Protein AF-A0A8E7YXS9-F1 (afdb_monomer_lite)

Sequence (76 aa):
MVKDAESHAAEDKKRRETVEAKNQAESLIHSTEKSLKDYGDKVSEADRTAISDAIAALKSSTEATEADAEDIKAKT

Foldseek 3Di:
DVVVVVVVVVVVVQVVLLVVLLVVLVVVLVVLVVCCVVCVVVDDPVVSVVSVVLSVLLVCLNPDPPRGSVSSVVSD

pLDDT: mean 90.67, std 6.92, range [64.88, 97.0]

Radius of gyration: 16.62 Å; chains: 1; bounding box: 40×19×49 Å

Secondary structure (DSSP, 8-state):
-HHHHHHHHHHHHHHHHHHHHHHHHHHHHHHHHHHHHHHGGGS-HHHHHHHHHHHHHHHHHHH-TT--HHHHHHH-

Structure (mmCIF, N/CA/C/O backbone):
data_AF-A0A8E7YXS9-F1
#
_entry.id   AF-A0A8E7YXS9-F1
#
loop_
_atom_site.group_PDB
_atom_site.id
_atom_site.type_symbol
_atom_site.label_atom_id
_atom_site.label_alt_id
_atom_site.label_comp_id
_atom_site.label_asym_id
_atom_site.label_entity_id
_atom_site.label_seq_id
_atom_site.pdbx_PDB_ins_code
_atom_site.Cartn_x
_atom_site.Cartn_y
_atom_site.Cartn_z
_atom_site.occupancy
_atom_site.B_iso_or_equiv
_atom_site.auth_seq_id
_atom_site.auth_comp_id
_atom_site.auth_asym_id
_atom_site.auth_atom_id
_atom_site.pdbx_PDB_model_num
ATOM 1 N N . MET A 1 1 ? 21.389 -4.967 -30.437 1.00 64.88 1 MET A N 1
ATOM 2 C CA . MET A 1 1 ? 21.425 -3.498 -30.255 1.00 64.88 1 MET A CA 1
ATOM 3 C C . MET A 1 1 ? 20.031 -2.904 -30.054 1.00 64.88 1 MET A C 1
ATOM 5 O O . MET A 1 1 ? 19.764 -2.505 -28.935 1.00 64.88 1 MET A O 1
ATOM 9 N N . VAL A 1 2 ? 19.119 -2.876 -31.043 1.00 73.00 2 VAL A N 1
ATOM 10 C CA . VAL A 1 2 ? 17.750 -2.321 -30.833 1.00 73.00 2 VAL A CA 1
ATOM 11 C C . VAL A 1 2 ? 16.923 -3.165 -29.848 1.00 73.00 2 VAL A C 1
ATOM 13 O O . VAL A 1 2 ? 16.379 -2.629 -28.893 1.00 73.00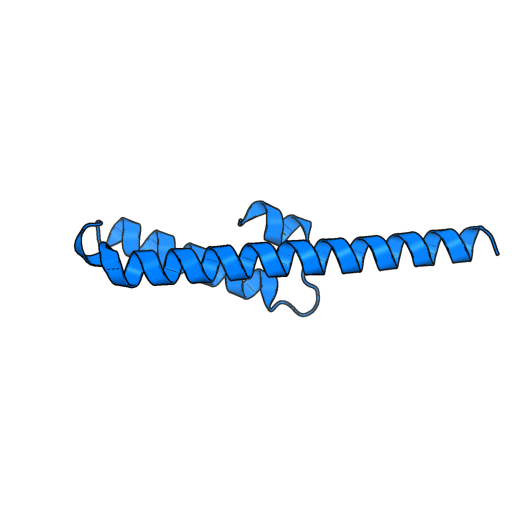 2 VAL A O 1
ATOM 16 N N . LYS A 1 3 ? 16.932 -4.494 -30.010 1.00 74.12 3 LYS A N 1
ATOM 17 C CA . LYS A 1 3 ? 16.230 -5.438 -29.120 1.00 74.12 3 LYS A CA 1
ATOM 18 C C . LYS A 1 3 ? 16.688 -5.378 -27.656 1.00 74.12 3 LYS A C 1
ATOM 20 O O . LYS A 1 3 ? 15.878 -5.532 -26.750 1.00 74.12 3 LYS A O 1
ATOM 25 N N . ASP A 1 4 ? 17.981 -5.144 -27.434 1.00 71.62 4 ASP A N 1
ATOM 26 C CA . ASP A 1 4 ? 18.553 -5.072 -26.084 1.00 71.62 4 ASP A CA 1
ATOM 27 C C . ASP A 1 4 ? 18.130 -3.764 -25.398 1.00 71.62 4 ASP A C 1
ATOM 29 O O . ASP A 1 4 ? 17.737 -3.768 -24.234 1.00 71.62 4 ASP A O 1
ATOM 33 N N . ALA A 1 5 ? 18.116 -2.652 -26.144 1.00 73.94 5 ALA A N 1
ATOM 34 C CA . ALA A 1 5 ? 17.642 -1.361 -25.650 1.00 73.94 5 ALA A CA 1
ATOM 35 C C . ALA A 1 5 ? 16.144 -1.384 -25.291 1.00 73.94 5 ALA A C 1
ATOM 37 O O . ALA A 1 5 ? 15.750 -0.831 -24.267 1.00 73.94 5 ALA A O 1
ATOM 38 N N . GLU A 1 6 ? 15.316 -2.058 -26.095 1.00 76.81 6 GLU A N 1
ATOM 39 C CA . GLU A 1 6 ? 13.884 -2.236 -25.818 1.00 76.81 6 GLU A CA 1
ATOM 40 C C . GLU A 1 6 ? 13.637 -3.079 -24.558 1.00 76.81 6 GLU A C 1
ATOM 42 O O . GLU A 1 6 ? 12.774 -2.738 -23.749 1.00 76.81 6 GLU A O 1
ATOM 47 N N . SER A 1 7 ? 14.420 -4.146 -24.356 1.00 78.69 7 SER A N 1
ATOM 48 C CA . SER A 1 7 ? 14.307 -5.001 -23.169 1.00 78.69 7 SER A CA 1
ATOM 49 C C . SER A 1 7 ? 14.660 -4.250 -21.885 1.00 78.69 7 SER A C 1
ATOM 51 O O . SER A 1 7 ? 13.937 -4.358 -20.896 1.00 78.69 7 SER A O 1
ATOM 53 N N . HIS A 1 8 ? 15.735 -3.457 -21.898 1.00 82.62 8 HIS A N 1
ATOM 54 C CA . HIS A 1 8 ? 16.117 -2.645 -20.741 1.00 82.62 8 HIS A CA 1
ATOM 55 C C . HIS A 1 8 ? 15.090 -1.548 -20.445 1.00 82.62 8 HIS A C 1
ATOM 57 O O . HIS A 1 8 ? 14.702 -1.371 -19.294 1.00 82.62 8 HIS A O 1
ATOM 63 N N . ALA A 1 9 ? 14.563 -0.881 -21.477 1.00 87.44 9 ALA A N 1
ATOM 64 C CA . ALA A 1 9 ? 13.510 0.117 -21.303 1.00 87.44 9 ALA A CA 1
ATOM 65 C C . ALA A 1 9 ? 12.232 -0.478 -20.679 1.00 87.44 9 ALA A C 1
ATOM 67 O O . ALA A 1 9 ? 11.588 0.167 -19.848 1.00 87.44 9 ALA A O 1
ATOM 68 N N . ALA A 1 10 ? 11.863 -1.708 -21.053 1.00 86.19 10 ALA A N 1
ATOM 69 C CA . ALA A 1 10 ? 10.717 -2.404 -20.474 1.00 86.19 10 ALA A CA 1
ATOM 70 C C . ALA A 1 10 ? 10.953 -2.802 -19.005 1.00 86.19 10 ALA A C 1
ATOM 72 O O . ALA A 1 10 ? 10.059 -2.630 -18.175 1.00 86.19 10 ALA A O 1
ATOM 73 N N . GLU A 1 11 ? 12.149 -3.292 -18.668 1.00 86.81 11 GLU A N 1
ATOM 74 C CA . GLU A 1 11 ? 12.516 -3.654 -17.293 1.00 86.81 11 GLU A CA 1
ATOM 75 C C . GLU A 1 11 ? 12.559 -2.425 -16.371 1.00 86.81 11 GLU A C 1
ATOM 77 O O . GLU A 1 11 ? 12.004 -2.456 -15.270 1.00 86.81 11 GLU A O 1
ATOM 82 N N . ASP A 1 12 ? 13.138 -1.318 -16.842 1.00 89.12 12 ASP A N 1
ATOM 83 C CA . ASP A 1 12 ? 13.192 -0.052 -16.105 1.00 89.12 12 ASP A CA 1
ATOM 84 C C . ASP A 1 12 ? 11.793 0.522 -15.872 1.00 89.12 12 ASP A C 1
ATOM 86 O O . ASP A 1 12 ? 11.471 0.968 -14.766 1.00 89.12 12 ASP A O 1
ATOM 90 N N . LYS A 1 13 ? 10.927 0.459 -16.893 1.00 88.94 13 LYS A N 1
ATOM 91 C CA . LYS A 1 13 ? 9.524 0.860 -16.766 1.00 88.94 13 LYS A CA 1
ATOM 92 C C . LYS A 1 13 ? 8.806 0.010 -15.719 1.00 88.94 13 LYS A C 1
ATOM 94 O O . LYS A 1 13 ? 8.150 0.574 -14.847 1.00 88.94 13 LYS A O 1
ATOM 99 N N . LYS A 1 14 ? 8.978 -1.316 -15.754 1.00 88.25 14 LYS A N 1
ATOM 100 C CA . LYS A 1 14 ? 8.362 -2.222 -14.776 1.00 88.25 14 LYS A CA 1
ATOM 101 C C . LYS A 1 14 ? 8.848 -1.927 -13.356 1.00 88.25 14 LYS A C 1
ATOM 103 O O . LYS A 1 14 ? 8.028 -1.789 -12.454 1.00 88.25 14 LYS A O 1
ATOM 108 N N . ARG A 1 15 ? 10.161 -1.748 -13.151 1.00 89.06 15 ARG A N 1
ATOM 109 C CA . ARG A 1 15 ? 10.708 -1.362 -11.836 1.00 89.06 15 ARG A CA 1
ATOM 110 C C . ARG A 1 15 ? 10.113 -0.053 -11.338 1.00 89.06 15 ARG A C 1
ATOM 112 O O . ARG A 1 15 ? 9.722 0.030 -10.175 1.00 89.06 15 ARG A O 1
ATOM 119 N N . ARG A 1 16 ? 10.034 0.959 -12.203 1.00 91.94 16 ARG A N 1
ATOM 120 C CA . ARG A 1 16 ? 9.458 2.257 -11.849 1.00 91.94 16 ARG A CA 1
ATOM 121 C C . ARG A 1 16 ? 7.992 2.129 -11.443 1.00 91.94 16 ARG A 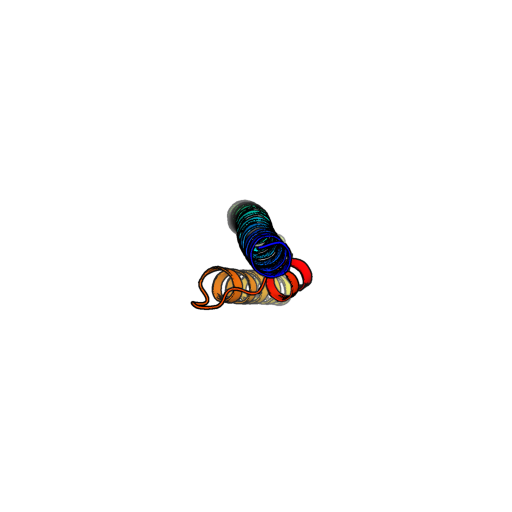C 1
ATOM 123 O O . ARG A 1 16 ? 7.613 2.671 -10.411 1.00 91.94 16 ARG A O 1
ATOM 130 N N . GLU A 1 17 ? 7.196 1.394 -12.211 1.00 92.94 17 GLU A N 1
ATOM 131 C CA . GLU A 1 17 ? 5.781 1.168 -11.908 1.00 92.94 17 GLU A CA 1
ATOM 132 C C . GLU A 1 17 ? 5.586 0.429 -10.580 1.00 92.94 17 GLU A C 1
ATOM 134 O O . GLU A 1 17 ? 4.708 0.809 -9.806 1.00 92.94 17 GLU A O 1
ATOM 139 N N . THR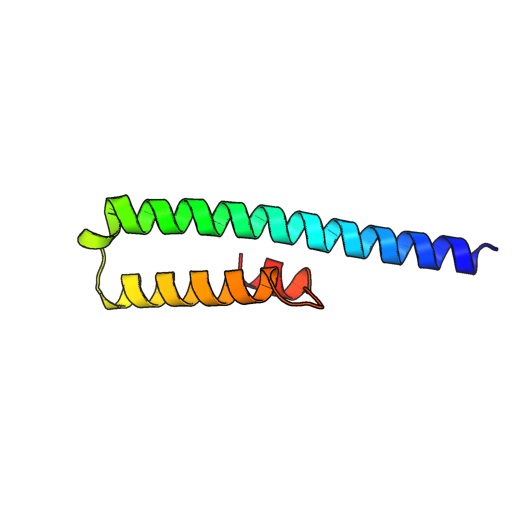 A 1 18 ? 6.421 -0.570 -10.278 1.00 92.19 18 THR A N 1
ATOM 140 C CA . THR A 1 18 ? 6.400 -1.254 -8.978 1.00 92.19 18 THR A CA 1
ATOM 141 C C . THR A 1 18 ? 6.739 -0.296 -7.839 1.00 92.19 18 THR A C 1
ATOM 143 O O . THR A 1 18 ? 6.050 -0.296 -6.823 1.00 92.19 18 THR A O 1
ATOM 146 N N . VAL A 1 19 ? 7.769 0.542 -7.986 1.00 93.38 19 VAL A N 1
ATOM 147 C CA . VAL A 1 19 ? 8.152 1.516 -6.948 1.00 93.38 19 VAL A CA 1
ATOM 148 C C . VAL A 1 19 ? 7.051 2.556 -6.726 1.00 93.38 19 VAL A C 1
ATOM 150 O O . VAL A 1 19 ? 6.711 2.850 -5.584 1.00 93.38 19 VAL A O 1
ATOM 153 N N . GLU A 1 20 ? 6.462 3.092 -7.796 1.00 94.19 20 GLU A N 1
ATOM 154 C CA . GLU A 1 20 ? 5.345 4.038 -7.696 1.00 94.19 20 GLU A CA 1
ATOM 155 C C . GLU A 1 20 ? 4.131 3.401 -7.002 1.00 94.19 20 GLU A C 1
ATOM 157 O O . GLU A 1 20 ? 3.565 4.014 -6.096 1.00 94.19 20 GLU A O 1
ATOM 162 N N . ALA A 1 21 ? 3.786 2.156 -7.352 1.00 95.00 21 ALA A N 1
ATOM 163 C CA . ALA A 1 21 ? 2.707 1.414 -6.703 1.00 95.00 21 ALA A CA 1
ATOM 164 C C . ALA A 1 21 ? 2.986 1.180 -5.208 1.00 95.00 21 ALA A C 1
ATOM 166 O O . ALA A 1 21 ? 2.111 1.420 -4.379 1.00 95.00 21 ALA A O 1
ATOM 167 N N . LYS A 1 22 ? 4.215 0.781 -4.843 1.00 94.50 22 LYS A N 1
ATOM 168 C CA . LYS A 1 22 ? 4.618 0.608 -3.436 1.00 94.50 22 LYS A CA 1
ATOM 169 C C . LYS A 1 22 ? 4.489 1.905 -2.643 1.00 94.50 22 LYS A C 1
ATOM 171 O O . LYS A 1 22 ? 3.872 1.899 -1.586 1.00 94.50 22 LYS A O 1
ATOM 176 N N . ASN A 1 23 ? 4.995 3.018 -3.171 1.00 94.69 23 ASN A N 1
ATOM 177 C CA . ASN A 1 23 ? 4.926 4.312 -2.487 1.00 94.69 23 ASN A CA 1
ATOM 178 C C . ASN A 1 23 ? 3.475 4.767 -2.255 1.00 94.69 23 ASN A C 1
ATOM 180 O O . ASN A 1 23 ? 3.146 5.307 -1.197 1.00 94.69 23 ASN A O 1
ATOM 184 N N . GLN A 1 24 ? 2.595 4.549 -3.239 1.00 95.56 24 GLN A N 1
ATOM 185 C CA . GLN A 1 24 ? 1.166 4.840 -3.102 1.00 95.56 24 GLN A CA 1
ATOM 186 C C . GLN A 1 24 ? 0.517 3.954 -2.034 1.00 95.56 24 GLN A C 1
AT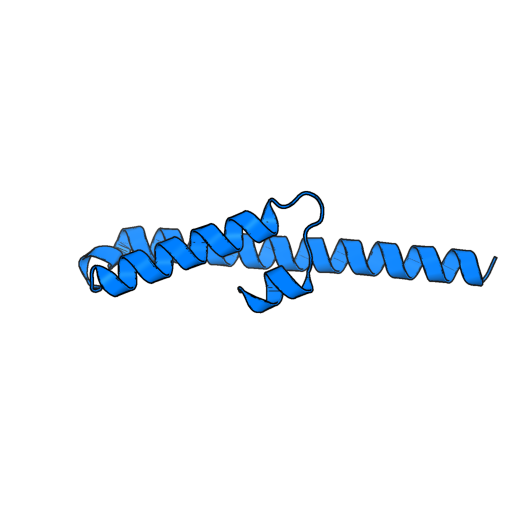OM 188 O O . GLN A 1 24 ? -0.178 4.465 -1.155 1.00 95.56 24 GLN A O 1
ATOM 193 N N . ALA A 1 25 ? 0.797 2.651 -2.068 1.00 95.44 25 ALA A N 1
ATOM 194 C CA . ALA A 1 25 ? 0.290 1.693 -1.097 1.00 95.44 25 ALA A CA 1
ATOM 195 C C . ALA A 1 25 ? 0.750 1.996 0.333 1.00 95.44 25 ALA A C 1
ATOM 197 O O . ALA A 1 25 ? -0.068 2.003 1.247 1.00 95.44 25 ALA A O 1
ATOM 198 N N . GLU A 1 26 ? 2.027 2.314 0.538 1.00 95.31 26 GLU A N 1
ATOM 199 C CA . GLU A 1 26 ? 2.569 2.686 1.850 1.00 95.31 26 GLU A CA 1
ATOM 200 C C . GLU A 1 26 ? 1.913 3.957 2.399 1.00 95.31 26 GLU A C 1
ATOM 202 O O . GLU A 1 26 ? 1.559 4.021 3.580 1.00 95.31 26 GLU A O 1
ATOM 207 N N . SER A 1 27 ? 1.690 4.958 1.541 1.00 96.50 27 SER A N 1
ATOM 208 C CA . SER A 1 27 ? 0.979 6.179 1.924 1.00 96.50 27 SER A CA 1
ATOM 209 C C . SER A 1 27 ? -0.466 5.886 2.343 1.00 96.50 27 SER A C 1
ATOM 211 O O . SER A 1 27 ? -0.929 6.383 3.378 1.00 96.50 27 SER A O 1
ATOM 213 N N . LEU A 1 28 ? -1.162 5.034 1.585 1.00 95.88 28 LEU A N 1
ATOM 214 C CA . LEU A 1 28 ? -2.531 4.625 1.880 1.00 95.88 28 LEU A CA 1
ATOM 215 C C . LEU A 1 28 ? -2.613 3.829 3.187 1.00 95.88 28 LEU A C 1
ATOM 217 O O . LEU A 1 28 ? -3.419 4.184 4.050 1.00 95.88 28 LEU A O 1
ATOM 221 N N . ILE A 1 29 ? -1.747 2.827 3.370 1.00 96.12 29 ILE A N 1
ATOM 222 C CA . ILE A 1 29 ? -1.632 2.039 4.606 1.00 96.12 29 ILE A CA 1
ATOM 223 C C . ILE A 1 29 ? -1.464 2.979 5.795 1.00 96.12 29 ILE A C 1
ATOM 225 O O . ILE A 1 29 ? -2.273 2.950 6.719 1.00 96.12 29 ILE A O 1
ATOM 229 N N . HIS A 1 30 ? -0.479 3.877 5.739 1.00 96.50 30 HIS A N 1
ATOM 230 C CA . HIS A 1 30 ? -0.187 4.777 6.847 1.00 96.50 30 HIS A CA 1
ATOM 231 C C . HIS A 1 30 ? -1.376 5.684 7.199 1.00 96.50 30 HIS A C 1
ATOM 233 O O . HIS A 1 30 ? -1.728 5.847 8.371 1.00 96.50 30 HIS A O 1
ATOM 239 N N . SER A 1 31 ? -2.024 6.275 6.189 1.00 96.88 31 SER A N 1
ATOM 240 C CA . SER A 1 31 ? -3.186 7.146 6.406 1.00 96.88 31 SER A CA 1
ATOM 241 C C . SER A 1 31 ? -4.398 6.390 6.969 1.00 96.88 31 SER A C 1
ATOM 243 O O . SER A 1 31 ? -5.131 6.928 7.807 1.00 96.88 31 SER A O 1
ATOM 245 N N . THR A 1 32 ? -4.575 5.128 6.574 1.00 95.50 32 THR A N 1
ATOM 246 C CA . THR A 1 32 ? -5.678 4.274 7.028 1.00 95.50 32 THR A CA 1
ATOM 247 C C . THR A 1 32 ? -5.429 3.755 8.441 1.00 95.50 32 THR A C 1
ATOM 249 O O . THR A 1 32 ? -6.321 3.844 9.280 1.00 95.50 32 THR A O 1
ATOM 252 N N . GLU A 1 33 ? -4.207 3.316 8.759 1.00 95.75 33 GLU A N 1
ATOM 253 C CA . GLU A 1 33 ? -3.793 2.943 10.121 1.00 95.75 33 GLU A CA 1
ATOM 254 C C . GLU A 1 33 ? -3.989 4.106 11.099 1.00 95.75 33 GLU A C 1
ATOM 256 O O . GLU A 1 33 ? -4.532 3.931 12.192 1.00 95.75 33 GLU A O 1
ATOM 261 N N . LYS A 1 34 ? -3.600 5.321 10.692 1.00 97.00 34 LYS A N 1
ATOM 262 C CA . LYS A 1 34 ? -3.835 6.527 11.488 1.00 97.00 34 LYS A CA 1
ATOM 263 C C . LYS A 1 34 ? -5.329 6.778 11.698 1.00 97.00 34 LYS A C 1
ATOM 265 O O . LYS A 1 34 ? -5.753 7.034 12.820 1.00 97.00 34 LYS A O 1
ATOM 270 N N . SER A 1 35 ? -6.133 6.653 10.645 1.00 95.06 35 SER A N 1
ATOM 271 C CA . SER A 1 35 ? -7.586 6.836 10.730 1.00 95.06 35 SER A CA 1
ATOM 272 C C . SER A 1 35 ? -8.250 5.786 11.629 1.00 95.06 35 SER A C 1
ATOM 274 O O . SER A 1 35 ? -9.131 6.127 12.414 1.00 95.06 35 SER A O 1
ATOM 276 N N . LEU A 1 36 ? -7.800 4.527 11.583 1.00 94.62 36 LEU A N 1
ATOM 277 C CA . LEU A 1 36 ? -8.241 3.468 12.495 1.00 94.62 36 LEU A CA 1
ATOM 278 C C . LEU A 1 36 ? -7.844 3.748 13.945 1.00 94.62 36 LEU A C 1
ATOM 280 O O . LEU A 1 36 ? -8.616 3.460 14.856 1.00 94.62 36 LEU A O 1
ATOM 284 N N . LYS A 1 37 ? -6.663 4.323 14.175 1.00 94.31 37 LYS A N 1
ATOM 285 C CA . LYS A 1 37 ? -6.229 4.724 15.515 1.00 94.31 37 LYS A CA 1
ATOM 286 C C . LYS A 1 37 ? -7.080 5.866 16.074 1.00 94.31 37 LYS A C 1
ATOM 288 O O . LYS A 1 37 ? -7.457 5.821 17.240 1.00 94.31 37 LYS A O 1
ATOM 293 N N . ASP A 1 38 ? -7.381 6.868 15.252 1.00 95.81 38 ASP A N 1
ATOM 294 C CA . ASP A 1 38 ? -8.071 8.088 15.686 1.00 95.81 38 ASP A CA 1
ATOM 295 C C . ASP A 1 38 ? -9.602 7.908 15.757 1.00 95.81 38 ASP A C 1
ATOM 297 O O . ASP A 1 38 ? -10.275 8.532 16.582 1.00 95.81 38 ASP A O 1
ATOM 301 N N . TYR A 1 39 ? -10.168 7.058 14.894 1.00 93.81 39 TYR A N 1
ATOM 302 C CA . TYR A 1 39 ? -11.618 6.911 14.715 1.00 93.81 39 TYR A CA 1
ATOM 303 C C . TYR A 1 39 ? -12.127 5.473 14.779 1.00 93.81 39 TYR A C 1
ATOM 305 O O . TYR A 1 39 ? -13.333 5.269 14.653 1.00 93.81 39 TYR A O 1
ATOM 313 N N . GLY A 1 40 ? -11.263 4.481 15.004 1.00 90.62 40 GLY A N 1
ATOM 314 C CA . GLY A 1 40 ? -11.661 3.074 15.047 1.00 90.62 40 GLY A CA 1
ATOM 315 C C . GLY A 1 40 ? -12.800 2.816 16.032 1.00 90.62 40 GLY A C 1
ATOM 316 O O . GLY A 1 40 ? -13.688 2.014 15.762 1.00 90.62 40 GLY A O 1
ATOM 317 N N . ASP A 1 41 ? -12.819 3.528 17.162 1.00 93.31 41 ASP A N 1
ATOM 318 C CA . ASP A 1 41 ? -13.847 3.406 18.212 1.00 93.31 41 ASP A CA 1
ATOM 319 C C . ASP A 1 41 ? -15.242 3.859 17.773 1.00 93.31 41 ASP A C 1
ATOM 321 O O . ASP A 1 41 ? -16.219 3.618 18.477 1.00 93.31 41 ASP A O 1
ATOM 325 N N . LYS A 1 42 ? -15.349 4.475 16.593 1.00 95.25 42 LYS A N 1
ATOM 326 C CA . LYS A 1 42 ? -16.604 4.932 15.991 1.00 95.25 42 LYS A CA 1
ATOM 327 C C . LYS A 1 42 ? -17.107 4.027 14.866 1.00 95.25 42 LYS A C 1
ATOM 329 O O . LYS A 1 42 ? -18.173 4.305 14.325 1.00 95.25 42 LYS A O 1
ATOM 334 N N . VAL A 1 43 ? -16.359 2.986 14.500 1.00 93.25 43 VAL A N 1
ATOM 335 C CA . VAL A 1 43 ? -16.773 1.988 13.502 1.00 93.25 43 VAL A CA 1
ATOM 336 C C . VAL A 1 43 ? -17.043 0.645 14.170 1.00 93.25 43 VAL A C 1
ATOM 338 O O . VAL A 1 43 ? -16.613 0.399 15.299 1.00 93.25 43 VAL A O 1
ATOM 341 N N . SER A 1 44 ? -17.785 -0.225 13.484 1.00 95.94 44 SER A N 1
ATOM 342 C CA . SER A 1 44 ? -18.078 -1.557 14.006 1.00 95.94 44 SER A CA 1
ATOM 343 C C . SER A 1 44 ? -16.804 -2.405 14.108 1.00 95.94 44 SER A C 1
ATOM 345 O O . SER A 1 44 ? -15.835 -2.186 13.382 1.00 95.94 44 SER A O 1
ATOM 347 N N . GLU A 1 45 ? -16.798 -3.399 14.996 1.00 94.69 45 GLU A N 1
ATOM 348 C CA . GLU A 1 45 ? -15.690 -4.359 15.103 1.00 94.69 45 GLU A CA 1
ATOM 349 C C . GLU A 1 45 ? -15.469 -5.127 13.791 1.00 94.69 45 GLU A C 1
ATOM 351 O O . GLU A 1 45 ? -14.326 -5.376 13.404 1.00 94.69 45 GLU A O 1
ATOM 356 N N . ALA A 1 46 ? -16.557 -5.433 13.076 1.00 95.19 46 ALA A N 1
ATOM 357 C CA . ALA A 1 46 ? -16.510 -6.075 11.768 1.00 95.19 46 ALA A CA 1
ATOM 358 C C . ALA A 1 46 ? -15.775 -5.199 10.742 1.00 95.19 46 ALA A C 1
ATOM 360 O O . ALA A 1 46 ? -14.852 -5.678 10.087 1.00 95.19 46 ALA A O 1
ATOM 361 N N . ASP A 1 47 ? -16.117 -3.909 10.660 1.00 95.00 47 ASP A N 1
ATOM 362 C CA . ASP A 1 47 ? -15.438 -2.971 9.758 1.00 95.00 47 ASP A CA 1
ATOM 363 C C . ASP A 1 47 ? -13.976 -2.779 10.167 1.00 95.00 47 ASP A C 1
ATOM 365 O O . ASP A 1 47 ? -13.083 -2.774 9.323 1.00 95.00 47 ASP A O 1
ATOM 369 N N . ARG A 1 48 ? -13.703 -2.662 11.474 1.00 94.38 48 ARG A N 1
ATOM 370 C CA . ARG A 1 48 ? -12.340 -2.473 11.980 1.00 94.38 48 ARG A CA 1
ATOM 371 C C . ARG A 1 48 ? -11.440 -3.664 11.643 1.00 94.38 48 ARG A C 1
ATOM 373 O O . ARG A 1 48 ? -10.289 -3.468 11.249 1.00 94.38 48 ARG A O 1
ATOM 380 N N . THR A 1 49 ? -11.977 -4.876 11.765 1.00 95.62 49 THR A N 1
ATOM 381 C CA . THR A 1 49 ? -11.301 -6.119 11.375 1.00 95.62 49 THR A CA 1
ATOM 382 C C . THR A 1 49 ? -11.073 -6.156 9.868 1.00 95.62 49 THR A C 1
ATOM 384 O O . THR A 1 49 ? -9.934 -6.300 9.439 1.00 95.62 49 THR A O 1
ATOM 387 N N . ALA A 1 50 ? -12.108 -5.898 9.063 1.00 96.19 50 ALA A N 1
ATOM 388 C CA . ALA A 1 50 ? -11.999 -5.905 7.605 1.00 96.19 50 ALA A CA 1
ATOM 389 C C . ALA A 1 50 ? -10.957 -4.900 7.076 1.00 96.19 50 ALA A C 1
ATOM 391 O O . ALA A 1 50 ? -10.183 -5.225 6.176 1.00 96.19 50 ALA A O 1
ATOM 392 N N . ILE A 1 51 ? -10.892 -3.693 7.652 1.00 95.31 51 ILE A N 1
ATOM 393 C CA . ILE A 1 51 ? -9.884 -2.688 7.283 1.00 95.31 51 ILE A CA 1
ATOM 394 C C . ILE A 1 51 ? -8.481 -3.153 7.698 1.00 95.31 51 ILE A C 1
ATOM 396 O O . ILE A 1 51 ? -7.533 -2.995 6.931 1.00 95.31 51 ILE A O 1
ATOM 400 N N . SER A 1 52 ? -8.336 -3.741 8.889 1.00 94.88 52 SER A N 1
ATOM 401 C CA . SER A 1 52 ? -7.043 -4.249 9.373 1.00 94.88 52 SER A CA 1
ATOM 402 C C . SER A 1 52 ? -6.519 -5.391 8.498 1.00 94.88 52 SER A C 1
ATOM 404 O O . SER A 1 52 ? -5.338 -5.410 8.151 1.00 94.88 52 SER A O 1
ATOM 406 N N . ASP A 1 53 ? -7.405 -6.293 8.074 1.00 96.62 53 ASP A N 1
ATOM 407 C CA . ASP A 1 53 ? -7.081 -7.388 7.161 1.00 96.62 53 ASP A CA 1
ATOM 408 C C . ASP A 1 53 ? -6.676 -6.863 5.776 1.00 96.62 53 ASP A C 1
ATOM 410 O O . ASP A 1 53 ? -5.690 -7.326 5.200 1.00 96.62 53 ASP A O 1
ATOM 414 N N . ALA A 1 54 ? -7.380 -5.850 5.256 1.00 96.12 54 ALA A N 1
ATOM 415 C CA . ALA A 1 54 ? -7.034 -5.206 3.989 1.00 96.12 54 ALA A CA 1
ATOM 416 C C . ALA A 1 54 ? -5.663 -4.507 4.047 1.00 96.12 54 ALA A C 1
ATOM 418 O O . ALA A 1 54 ? -4.858 -4.658 3.127 1.00 96.12 54 ALA A O 1
ATOM 419 N N . ILE A 1 55 ? -5.361 -3.804 5.147 1.00 96.06 55 ILE A N 1
ATOM 420 C CA . ILE A 1 55 ? -4.039 -3.203 5.391 1.00 96.06 55 ILE A CA 1
ATOM 421 C C . ILE A 1 55 ? -2.954 -4.284 5.400 1.00 96.06 55 ILE A C 1
ATOM 423 O O . ILE A 1 55 ? -1.928 -4.130 4.735 1.00 96.06 55 ILE A O 1
ATOM 427 N N . ALA A 1 56 ? -3.175 -5.386 6.121 1.00 95.75 56 ALA A N 1
ATOM 428 C CA . ALA A 1 56 ? -2.218 -6.486 6.199 1.00 95.75 56 ALA A CA 1
ATOM 429 C C . ALA A 1 56 ? -1.982 -7.138 4.827 1.00 95.75 56 ALA A C 1
ATOM 431 O O . ALA A 1 56 ? -0.836 -7.400 4.455 1.00 95.75 56 ALA A O 1
ATOM 432 N N . ALA A 1 57 ? -3.046 -7.349 4.049 1.00 94.69 57 ALA A N 1
ATOM 433 C CA . ALA A 1 57 ? -2.959 -7.901 2.702 1.00 94.69 57 ALA A CA 1
ATOM 434 C C . ALA A 1 57 ? -2.178 -6.981 1.752 1.00 94.69 57 ALA A C 1
ATOM 436 O O . ALA A 1 57 ? -1.287 -7.452 1.042 1.00 94.69 57 ALA A O 1
ATOM 437 N N . LEU A 1 58 ? -2.464 -5.675 1.764 1.00 94.06 58 LEU A N 1
ATOM 438 C CA . LEU A 1 58 ? -1.752 -4.698 0.940 1.00 94.06 58 LEU A CA 1
ATOM 439 C C . LEU A 1 58 ? -0.271 -4.606 1.336 1.00 94.06 58 LEU A C 1
ATOM 441 O O . LEU A 1 58 ? 0.598 -4.602 0.466 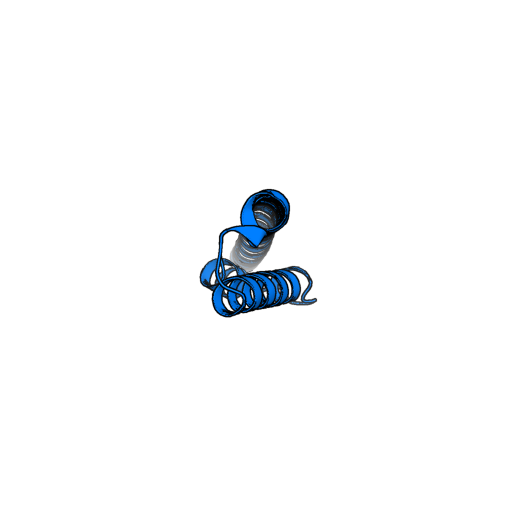1.00 94.06 58 LEU A O 1
ATOM 445 N N . LYS A 1 59 ? 0.033 -4.619 2.638 1.00 94.50 59 LYS A N 1
ATOM 446 C CA . LYS A 1 59 ? 1.410 -4.614 3.149 1.00 94.50 59 LYS A CA 1
ATOM 447 C C . LYS A 1 59 ? 2.184 -5.869 2.741 1.00 94.50 59 LYS A C 1
ATOM 449 O O . LYS A 1 59 ? 3.334 -5.785 2.324 1.00 94.50 59 LYS A O 1
ATOM 454 N N . SER A 1 60 ? 1.542 -7.035 2.778 1.00 94.25 60 SER A N 1
ATOM 455 C CA . SER A 1 60 ? 2.160 -8.270 2.289 1.00 94.25 60 SER A CA 1
ATOM 456 C C . SER A 1 60 ? 2.494 -8.198 0.793 1.00 94.25 60 SER A C 1
ATOM 458 O O . SER A 1 60 ? 3.515 -8.744 0.379 1.00 94.25 60 SER A O 1
ATOM 460 N N . SER A 1 61 ? 1.663 -7.537 -0.019 1.00 93.00 61 SER A N 1
ATOM 461 C CA . SER A 1 61 ? 1.933 -7.337 -1.450 1.00 93.00 61 SER A CA 1
ATOM 462 C C . SER A 1 61 ? 3.107 -6.391 -1.704 1.00 93.00 61 SER A C 1
ATOM 464 O O . SER A 1 61 ? 3.892 -6.622 -2.625 1.00 93.00 61 SER A O 1
ATOM 466 N N . THR A 1 62 ? 3.275 -5.344 -0.890 1.00 92.31 62 THR A N 1
ATOM 467 C CA . THR A 1 62 ? 4.407 -4.415 -1.034 1.00 92.31 62 THR A CA 1
ATOM 468 C C . THR A 1 62 ? 5.731 -5.012 -0.549 1.00 92.31 62 THR A C 1
ATOM 470 O O . THR A 1 62 ? 6.783 -4.678 -1.101 1.00 92.31 62 THR A O 1
ATOM 473 N N . GLU A 1 63 ? 5.701 -5.923 0.426 1.00 91.56 63 GLU A N 1
ATOM 474 C CA . GLU A 1 63 ? 6.885 -6.595 0.988 1.00 91.56 63 GLU A CA 1
ATOM 475 C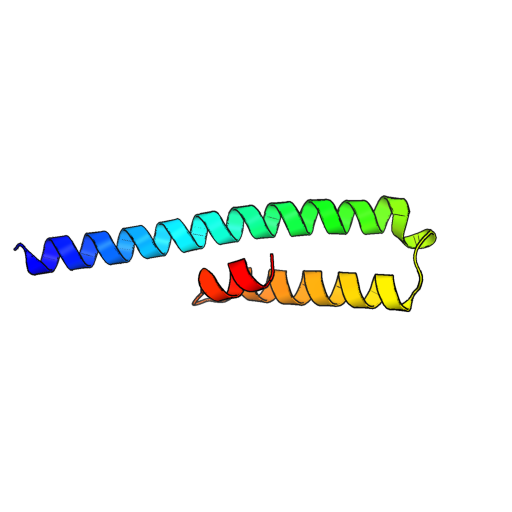 C . GLU A 1 63 ? 7.307 -7.865 0.223 1.00 91.56 63 GLU A C 1
ATOM 477 O O . GLU A 1 63 ? 8.396 -8.396 0.457 1.00 91.56 63 GLU A O 1
ATOM 482 N N . ALA A 1 64 ? 6.492 -8.344 -0.723 1.00 90.31 64 ALA A N 1
ATOM 483 C CA . ALA A 1 64 ? 6.811 -9.518 -1.528 1.00 90.31 64 ALA A CA 1
ATOM 484 C C . ALA A 1 64 ? 8.128 -9.348 -2.314 1.00 90.31 64 ALA A C 1
ATOM 486 O O . ALA A 1 64 ? 8.414 -8.286 -2.877 1.00 90.31 64 ALA A O 1
ATOM 487 N N . THR A 1 65 ? 8.919 -10.427 -2.382 1.00 80.56 65 THR A N 1
ATOM 488 C CA . THR A 1 65 ? 10.208 -10.463 -3.101 1.00 80.56 65 THR A CA 1
ATOM 489 C C . THR A 1 65 ? 10.040 -10.114 -4.581 1.00 80.56 65 THR A C 1
ATOM 491 O O . THR A 1 65 ? 10.831 -9.351 -5.123 1.00 80.56 65 THR A O 1
ATOM 494 N N . GLU A 1 66 ? 8.956 -10.594 -5.193 1.00 81.56 66 GLU A N 1
ATOM 495 C CA . GLU A 1 66 ? 8.534 -10.270 -6.558 1.00 81.56 66 GLU A CA 1
ATOM 496 C C . GLU A 1 66 ? 7.256 -9.428 -6.508 1.00 81.56 66 GLU A C 1
ATOM 498 O O . GLU A 1 66 ? 6.168 -9.881 -6.859 1.00 81.56 66 GLU A O 1
ATOM 503 N N . ALA A 1 67 ? 7.374 -8.209 -5.984 1.00 81.62 67 ALA A N 1
ATOM 504 C CA . ALA A 1 67 ? 6.242 -7.301 -5.871 1.00 81.62 67 ALA A CA 1
ATOM 505 C C . ALA A 1 67 ? 5.675 -6.932 -7.251 1.00 81.62 67 ALA A C 1
ATOM 507 O O . ALA A 1 67 ? 6.342 -6.296 -8.077 1.00 81.62 67 ALA A O 1
ATOM 508 N N . ASP A 1 68 ? 4.418 -7.303 -7.468 1.00 89.06 68 ASP A N 1
ATOM 509 C CA . ASP A 1 68 ? 3.683 -7.025 -8.692 1.00 89.06 68 ASP A CA 1
ATOM 510 C C . ASP A 1 68 ? 2.950 -5.682 -8.574 1.00 89.06 68 ASP A C 1
ATOM 512 O O . ASP A 1 68 ? 2.122 -5.472 -7.686 1.00 89.06 68 ASP A O 1
ATOM 516 N N . ALA A 1 69 ? 3.270 -4.755 -9.479 1.00 89.31 69 ALA A N 1
ATOM 517 C CA . ALA A 1 69 ? 2.635 -3.447 -9.525 1.00 89.31 69 ALA A CA 1
ATOM 518 C C . ALA A 1 69 ? 1.122 -3.543 -9.780 1.00 89.31 69 ALA A C 1
ATOM 520 O O . ALA A 1 69 ? 0.383 -2.703 -9.277 1.00 89.31 69 ALA A O 1
ATOM 521 N N . GLU A 1 70 ? 0.656 -4.528 -10.551 1.00 90.19 70 GLU A N 1
ATOM 522 C CA . GLU A 1 70 ? -0.766 -4.738 -10.829 1.00 90.19 70 GLU A CA 1
ATOM 523 C C . GLU A 1 70 ? -1.500 -5.269 -9.594 1.00 90.19 70 GLU A C 1
ATOM 525 O O . GLU A 1 70 ? -2.568 -4.759 -9.264 1.00 90.19 70 GLU A O 1
ATOM 530 N N . ASP A 1 71 ? -0.904 -6.217 -8.862 1.00 89.88 71 ASP A N 1
ATOM 531 C CA . ASP A 1 71 ? -1.473 -6.730 -7.605 1.00 89.88 71 ASP A CA 1
ATOM 532 C C . ASP A 1 71 ? -1.555 -5.635 -6.533 1.00 89.88 71 ASP A C 1
ATOM 534 O O . ASP A 1 71 ? -2.584 -5.487 -5.875 1.00 89.88 71 ASP A O 1
ATOM 538 N N . ILE A 1 72 ? -0.499 -4.824 -6.389 1.00 91.06 72 ILE A N 1
ATOM 539 C CA . ILE A 1 72 ? -0.497 -3.692 -5.454 1.00 91.06 72 ILE A CA 1
ATOM 540 C C . ILE A 1 72 ? -1.584 -2.685 -5.848 1.00 91.06 72 ILE A C 1
ATOM 542 O O . ILE A 1 72 ? -2.385 -2.302 -5.000 1.00 91.06 72 ILE A O 1
ATOM 546 N N . LYS A 1 73 ? -1.666 -2.308 -7.132 1.00 89.81 73 LYS A N 1
ATOM 547 C CA . LYS A 1 73 ? -2.676 -1.360 -7.637 1.00 89.81 73 LYS A CA 1
ATOM 548 C C . LYS A 1 73 ? -4.109 -1.870 -7.498 1.00 89.81 73 LYS A C 1
ATOM 550 O O . LYS A 1 73 ? -5.018 -1.066 -7.359 1.00 89.81 73 LYS A O 1
ATOM 555 N N . ALA A 1 74 ? -4.329 -3.182 -7.555 1.00 90.75 74 ALA A N 1
ATOM 556 C CA . ALA A 1 74 ? -5.654 -3.770 -7.363 1.00 90.75 74 ALA A CA 1
ATOM 557 C C . ALA A 1 74 ? -6.127 -3.716 -5.898 1.00 90.75 74 ALA A C 1
ATOM 559 O O . ALA A 1 74 ? -7.322 -3.854 -5.638 1.00 90.75 74 ALA A O 1
ATOM 560 N N . LYS A 1 75 ? -5.194 -3.552 -4.952 1.00 87.44 75 LYS A N 1
ATOM 561 C CA . LYS A 1 75 ? -5.440 -3.538 -3.503 1.00 87.44 75 LYS A CA 1
ATOM 562 C C . LYS A 1 75 ? -5.372 -2.136 -2.880 1.00 87.44 75 LYS A C 1
ATOM 564 O O . LYS A 1 75 ? -5.747 -1.995 -1.717 1.00 87.44 75 LYS A O 1
ATOM 569 N N . THR A 1 76 ? -4.884 -1.136 -3.618 1.00 80.12 76 THR A N 1
ATOM 570 C CA . THR A 1 76 ? -4.925 0.299 -3.270 1.00 80.12 76 THR A CA 1
ATOM 571 C C . THR A 1 76 ? -6.181 0.973 -3.788 1.00 80.12 76 THR A C 1
ATOM 573 O O . THR A 1 76 ? -6.778 1.758 -3.023 1.00 80.12 76 THR A O 1
#